Protein AF-A0A1Z5AWU0-F1 (afdb_monomer)

Secondary structure (DSSP, 8-state):
--HHHHEEEEEEEEEEEEETTSPEEEEEEEESS---HHHHHHHHHHHSTTEEEEEEEEEEEEEEEEHHHHHHHHHHHHHHHHHHT-

Radius of gyration: 15.62 Å; Cα contacts (8 Å, |Δi|>4): 122; chains: 1; bounding box: 40×17×44 Å

Foldseek 3Di:
DDLVVWKAKWWWKWWWFAFQVRDIDTDIDIDSDDDDPVRVFVCCPVPDPGTPGTDDIGTDDIDIGTPVVVVVVVVVVVVVVVVVPD

Solvent-accessible surface area (backbone atoms only — not comparable to full-atom values): 5071 Å² total; per-residue (Å²): 137,58,67,73,79,53,34,39,63,28,40,33,27,47,35,29,32,32,28,72,87,71,50,76,48,75,47,79,46,76,36,75,56,96,68,53,72,68,56,50,49,51,48,48,52,74,70,40,86,59,51,66,46,78,76,45,82,40,84,75,42,84,43,78,43,53,51,69,59,55,53,53,59,56,52,56,52,57,55,49,57,61,65,76,75,111

Sequence (86 aa):
MRIEDHWYDGIEYYISFETNSGQTIRRNIIFTKNLTKKEIDRMVVEKFNSVKKVLNIEEVNDVLLPKSTIRMFLLSNQDFRKIVYQ

Structure (mmCIF, N/CA/C/O backbone):
data_AF-A0A1Z5AWU0-F1
#
_entry.id   AF-A0A1Z5AWU0-F1
#
loop_
_atom_site.group_PDB
_atom_site.id
_atom_site.type_symbol
_atom_site.label_atom_id
_atom_site.label_alt_id
_atom_site.label_comp_id
_atom_site.label_asym_id
_atom_site.label_entity_id
_atom_site.label_seq_id
_atom_site.pdbx_PDB_ins_code
_atom_site.Cartn_x
_atom_site.Cartn_y
_atom_site.Cartn_z
_atom_site.occupancy
_atom_site.B_iso_or_equiv
_atom_site.auth_seq_id
_atom_site.auth_comp_id
_atom_site.auth_asym_id
_atom_site.auth_atom_id
_atom_site.pdbx_PDB_model_num
ATOM 1 N N . MET A 1 1 ? 11.250 -5.698 -28.955 1.00 69.81 1 MET A N 1
ATOM 2 C CA . MET A 1 1 ? 10.020 -5.468 -28.174 1.00 69.81 1 MET A CA 1
ATOM 3 C C . MET A 1 1 ? 10.438 -5.367 -26.724 1.00 69.81 1 MET A C 1
ATOM 5 O O . MET A 1 1 ? 11.137 -6.265 -26.266 1.00 69.81 1 MET A O 1
ATOM 9 N N . ARG A 1 2 ? 10.154 -4.242 -26.073 1.00 82.44 2 ARG A N 1
ATOM 10 C CA . ARG A 1 2 ? 10.585 -3.946 -24.703 1.00 82.44 2 ARG A CA 1
ATOM 11 C C . ARG A 1 2 ? 9.483 -4.356 -23.720 1.00 82.44 2 ARG A C 1
ATOM 13 O O . ARG A 1 2 ? 8.307 -4.328 -24.078 1.00 82.44 2 ARG A O 1
ATOM 20 N N . ILE A 1 3 ? 9.839 -4.775 -22.505 1.00 84.56 3 ILE A N 1
ATOM 21 C CA . ILE A 1 3 ? 8.847 -5.162 -21.479 1.00 84.56 3 ILE A CA 1
ATOM 22 C C . ILE A 1 3 ? 7.957 -3.952 -21.161 1.00 84.56 3 ILE A C 1
ATOM 24 O O . ILE A 1 3 ? 6.734 -4.056 -21.094 1.00 84.56 3 ILE A O 1
ATOM 28 N N . GLU A 1 4 ? 8.575 -2.781 -21.122 1.00 87.25 4 GLU A N 1
ATOM 29 C CA . GLU A 1 4 ? 7.995 -1.465 -20.894 1.00 87.25 4 GLU A CA 1
ATOM 30 C C . GLU A 1 4 ? 6.958 -1.073 -21.958 1.00 87.25 4 GLU A C 1
ATOM 32 O O . GLU A 1 4 ? 6.125 -0.199 -21.711 1.00 87.25 4 GLU A O 1
ATO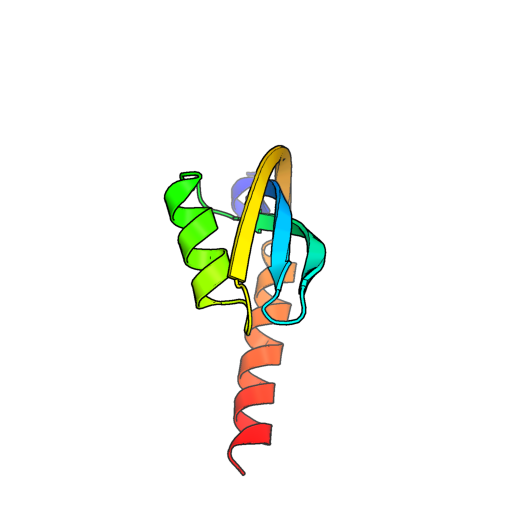M 37 N N . ASP A 1 5 ? 6.943 -1.724 -23.129 1.00 90.31 5 ASP A N 1
ATOM 38 C CA . ASP A 1 5 ? 5.911 -1.505 -24.149 1.00 90.31 5 ASP A CA 1
ATOM 39 C C . ASP A 1 5 ? 4.553 -2.056 -23.669 1.00 90.31 5 ASP A C 1
ATOM 41 O O . ASP A 1 5 ? 3.511 -1.435 -23.903 1.00 90.31 5 ASP A O 1
ATOM 45 N N . HIS A 1 6 ? 4.558 -3.154 -22.903 1.00 90.12 6 HIS A N 1
ATOM 46 C CA . HIS A 1 6 ? 3.364 -3.935 -22.546 1.00 90.12 6 HIS A CA 1
ATOM 47 C C . HIS A 1 6 ? 3.072 -4.031 -21.043 1.00 90.12 6 HIS A C 1
ATOM 49 O O . HIS A 1 6 ? 1.959 -4.419 -20.670 1.00 90.12 6 HIS A O 1
ATOM 55 N N . TRP A 1 7 ? 4.020 -3.640 -20.192 1.00 92.31 7 TRP A N 1
ATOM 56 C CA . TRP A 1 7 ? 3.938 -3.780 -18.739 1.00 92.31 7 TRP A CA 1
ATOM 57 C C . TRP A 1 7 ? 4.237 -2.459 -18.026 1.00 92.31 7 TRP A C 1
ATOM 59 O O . TRP A 1 7 ? 4.914 -1.585 -18.567 1.00 92.31 7 TRP A O 1
ATOM 69 N N . TYR A 1 8 ? 3.676 -2.307 -16.829 1.00 91.50 8 TYR A N 1
ATOM 70 C CA . TYR A 1 8 ? 4.038 -1.279 -15.861 1.00 91.50 8 TYR A CA 1
ATOM 71 C C . TYR A 1 8 ? 4.820 -1.922 -14.725 1.00 91.50 8 TYR A C 1
ATOM 73 O O . TYR A 1 8 ? 4.374 -2.934 -14.182 1.00 91.50 8 TYR A O 1
ATOM 81 N N . ASP A 1 9 ? 5.919 -1.293 -14.329 1.00 92.00 9 ASP A N 1
ATOM 82 C CA . ASP A 1 9 ? 6.565 -1.595 -13.060 1.00 92.00 9 ASP A CA 1
ATOM 83 C C . ASP A 1 9 ? 5.663 -1.164 -11.903 1.00 92.00 9 ASP A C 1
ATOM 85 O O . ASP A 1 9 ? 4.984 -0.128 -11.949 1.00 92.00 9 ASP A O 1
ATOM 89 N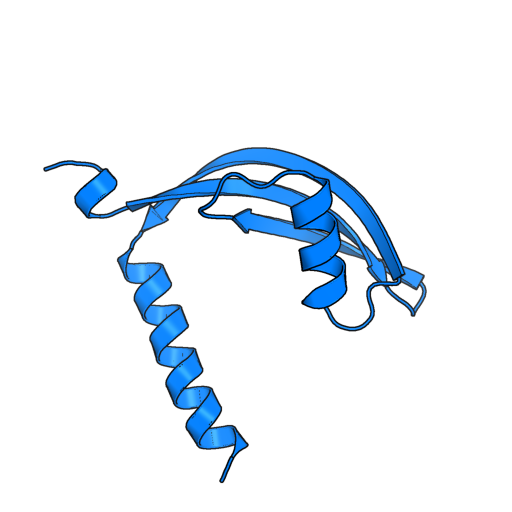 N . GLY A 1 10 ? 5.647 -1.972 -10.857 1.00 92.44 10 GLY A N 1
ATOM 90 C CA . GLY A 1 10 ? 4.973 -1.660 -9.618 1.00 92.44 10 GLY A CA 1
ATOM 91 C C . GLY A 1 10 ? 5.645 -2.336 -8.442 1.00 92.44 10 GLY A C 1
ATOM 92 O O . GLY A 1 10 ? 6.467 -3.232 -8.598 1.00 92.44 10 GLY A O 1
ATOM 93 N N . ILE A 1 11 ? 5.259 -1.891 -7.257 1.00 94.69 11 ILE A N 1
ATOM 94 C CA . ILE A 1 11 ? 5.751 -2.428 -5.999 1.00 94.69 11 ILE A CA 1
ATOM 95 C C . ILE A 1 11 ? 4.543 -2.900 -5.198 1.00 94.69 11 ILE A C 1
ATOM 97 O O . ILE A 1 11 ? 3.563 -2.161 -5.033 1.00 94.69 11 ILE A O 1
ATOM 101 N N . GLU A 1 12 ? 4.589 -4.149 -4.746 1.00 94.88 12 GLU A N 1
ATOM 102 C CA . GLU A 1 12 ? 3.600 -4.729 -3.846 1.00 94.88 12 GLU A CA 1
ATOM 103 C C . GLU A 1 12 ? 3.959 -4.405 -2.395 1.00 94.88 12 GLU A C 1
ATOM 105 O O . GLU A 1 12 ? 5.045 -4.735 -1.915 1.00 94.88 12 GLU A O 1
ATOM 110 N N . TYR A 1 13 ? 3.005 -3.816 -1.677 1.00 96.44 13 TYR A N 1
ATOM 111 C CA . TYR A 1 13 ? 3.112 -3.554 -0.250 1.00 96.44 13 TYR A CA 1
ATOM 112 C C . TYR A 1 13 ? 2.119 -4.399 0.534 1.00 96.44 13 TYR A C 1
ATOM 114 O O . TYR A 1 13 ? 0.922 -4.396 0.240 1.00 96.44 13 TYR A O 1
ATOM 122 N N . TYR A 1 14 ? 2.592 -5.040 1.597 1.00 96.56 14 TYR A N 1
ATOM 123 C CA . TYR A 1 14 ? 1.741 -5.595 2.635 1.00 96.56 14 TYR A CA 1
ATOM 124 C C . TYR A 1 14 ? 1.396 -4.495 3.639 1.00 96.56 14 TYR A C 1
ATOM 126 O O . TYR A 1 14 ? 2.255 -3.959 4.347 1.00 96.56 14 TYR A O 1
ATOM 134 N N . ILE A 1 15 ? 0.116 -4.135 3.686 1.00 97.00 15 ILE A N 1
ATOM 135 C CA . ILE A 1 15 ? -0.383 -3.026 4.493 1.00 97.00 15 ILE A CA 1
ATOM 136 C C . ILE A 1 15 ? -1.410 -3.552 5.485 1.00 97.00 15 ILE A C 1
ATOM 138 O O . ILE A 1 15 ? -2.344 -4.279 5.132 1.00 97.00 15 ILE A O 1
ATOM 142 N N . SER A 1 16 ? -1.260 -3.144 6.743 1.00 96.69 16 SER A N 1
ATOM 143 C CA . SER A 1 16 ? -2.261 -3.399 7.776 1.00 96.69 16 SER A CA 1
ATOM 144 C C . SER A 1 16 ? -2.723 -2.104 8.423 1.00 96.69 16 SER A C 1
ATOM 146 O O . SER A 1 16 ? -1.912 -1.218 8.683 1.00 96.69 16 SER A O 1
ATOM 148 N N . PHE A 1 17 ? -4.024 -1.987 8.675 1.00 96.38 17 PHE A N 1
ATOM 149 C CA . PHE A 1 17 ? -4.636 -0.792 9.248 1.00 9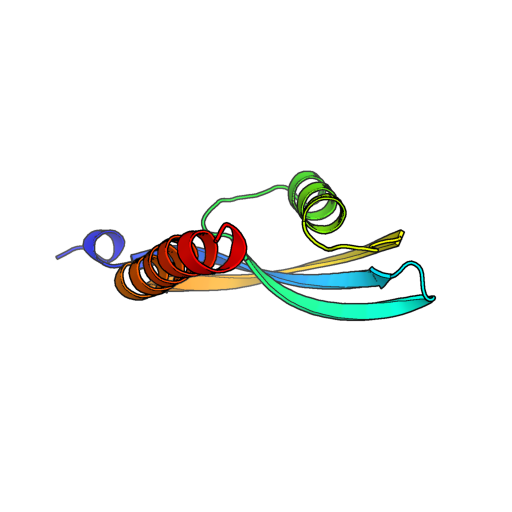6.38 17 PHE A CA 1
ATOM 150 C C . PHE A 1 17 ? -5.814 -1.147 10.159 1.00 96.38 17 PHE A C 1
ATOM 152 O O . PHE A 1 17 ? -6.508 -2.144 9.952 1.00 96.38 17 PHE A O 1
ATOM 159 N N . GLU A 1 18 ? -6.019 -0.335 11.193 1.00 96.38 18 GLU A N 1
ATOM 160 C CA . GLU A 1 18 ? -7.156 -0.429 12.109 1.00 96.38 18 GLU A CA 1
ATOM 161 C C . GLU A 1 18 ? -8.292 0.451 11.584 1.00 96.38 18 GLU A C 1
ATOM 163 O O . GLU A 1 18 ? -8.080 1.604 11.203 1.00 96.38 18 GLU A O 1
ATOM 168 N N . THR A 1 19 ? -9.504 -0.088 11.570 1.00 95.31 19 THR A N 1
ATOM 169 C CA . THR A 1 19 ? -10.722 0.645 11.213 1.00 95.31 19 THR A CA 1
ATOM 170 C C . THR A 1 19 ? -11.333 1.351 12.425 1.00 95.31 19 THR A C 1
ATOM 172 O O . THR A 1 19 ? -11.027 1.032 13.574 1.00 95.31 19 THR A O 1
ATOM 175 N N . ASN A 1 20 ? -12.256 2.284 12.193 1.00 93.50 20 ASN A N 1
ATOM 176 C CA . ASN A 1 20 ? -12.987 2.975 13.261 1.00 93.50 20 ASN A CA 1
ATOM 177 C C . ASN A 1 20 ? -13.840 2.028 14.126 1.00 93.50 20 ASN A C 1
ATOM 179 O O . ASN A 1 20 ? -14.127 2.359 15.272 1.00 93.50 20 ASN A O 1
ATOM 183 N N . SER A 1 21 ? -14.203 0.844 13.621 1.00 94.25 21 SER A N 1
ATOM 184 C CA . SER A 1 21 ? -14.886 -0.204 14.391 1.00 94.25 21 SER A CA 1
ATOM 185 C C . SER A 1 21 ? -13.932 -1.088 15.208 1.00 94.25 21 SER A C 1
ATOM 187 O O . SER A 1 21 ? -14.374 -2.059 15.816 1.00 94.25 21 SER A O 1
ATOM 189 N N . GLY A 1 22 ? -12.626 -0.795 15.208 1.00 92.94 22 GLY A N 1
ATOM 190 C CA . GLY A 1 22 ? -11.603 -1.562 15.927 1.00 92.94 22 GLY A CA 1
ATOM 191 C C . GLY A 1 22 ? -11.149 -2.841 15.216 1.00 92.94 22 GLY A C 1
ATOM 192 O O . GLY A 1 22 ? -10.348 -3.595 15.762 1.00 92.94 22 GLY A O 1
ATOM 193 N N . GLN A 1 23 ? -11.627 -3.106 13.996 1.00 95.00 23 GLN A N 1
ATOM 194 C CA . GLN A 1 23 ? -11.177 -4.254 13.209 1.00 95.00 23 GLN A CA 1
ATOM 195 C C . GLN A 1 23 ? -9.841 -3.947 12.524 1.00 95.00 23 GLN A C 1
ATOM 197 O O . GLN A 1 23 ? -9.706 -2.910 11.872 1.00 95.00 23 GLN A O 1
ATOM 202 N N . THR A 1 24 ? -8.895 -4.885 12.587 1.00 95.88 24 THR A N 1
ATOM 203 C CA . THR A 1 24 ? -7.647 -4.826 11.814 1.00 95.88 24 THR A CA 1
ATOM 204 C C . THR A 1 24 ? -7.812 -5.493 10.453 1.00 95.88 24 THR A C 1
ATOM 206 O O . THR A 1 24 ? -8.061 -6.698 10.368 1.00 95.88 24 THR A O 1
ATOM 209 N N . ILE A 1 25 ? -7.600 -4.727 9.386 1.00 94.50 25 ILE A N 1
ATOM 210 C CA . ILE A 1 25 ? -7.583 -5.203 8.001 1.00 94.50 25 ILE A CA 1
ATOM 211 C C . ILE A 1 25 ? -6.131 -5.340 7.535 1.00 94.50 25 ILE A C 1
ATOM 213 O O . ILE A 1 25 ? -5.273 -4.537 7.892 1.00 94.50 25 ILE A O 1
ATOM 217 N N . ARG A 1 26 ? -5.858 -6.384 6.745 1.00 95.69 26 ARG A N 1
ATOM 218 C CA . ARG A 1 26 ? -4.553 -6.683 6.135 1.00 95.69 26 ARG A CA 1
ATOM 219 C C . ARG A 1 26 ? -4.751 -6.919 4.646 1.00 95.69 26 ARG A C 1
ATOM 221 O O . ARG A 1 26 ? -5.611 -7.729 4.279 1.00 95.69 26 ARG A O 1
ATOM 228 N N . ARG A 1 27 ? -4.022 -6.201 3.797 1.00 94.81 27 ARG A N 1
ATOM 229 C CA . ARG A 1 27 ? -4.143 -6.287 2.337 1.00 94.81 27 ARG A CA 1
ATOM 230 C C . ARG A 1 27 ? -2.792 -6.080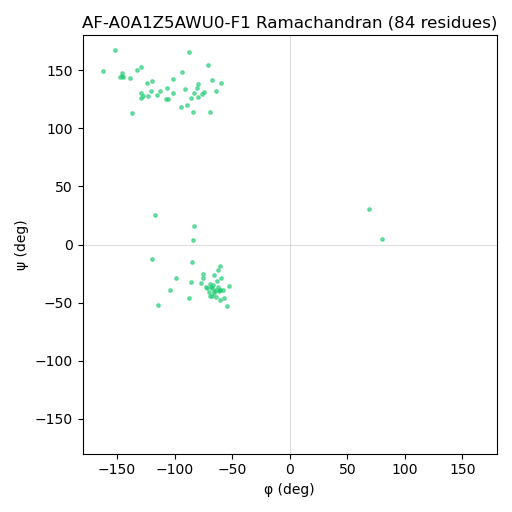 1.670 1.00 94.81 27 ARG A C 1
ATOM 232 O O . ARG A 1 27 ? -2.019 -5.235 2.109 1.00 94.81 27 ARG A O 1
ATOM 239 N N . ASN A 1 28 ? -2.582 -6.796 0.571 1.00 94.94 28 ASN A N 1
ATOM 240 C CA . ASN A 1 28 ? -1.538 -6.463 -0.385 1.00 94.94 28 ASN A CA 1
ATOM 241 C C . ASN A 1 28 ? -2.081 -5.382 -1.322 1.00 94.94 28 ASN A C 1
ATOM 243 O O . ASN A 1 28 ? -3.197 -5.512 -1.834 1.00 94.94 28 ASN A O 1
ATOM 247 N N . ILE A 1 29 ? -1.323 -4.309 -1.514 1.00 93.44 29 ILE A N 1
ATOM 248 C CA . ILE A 1 29 ? -1.680 -3.195 -2.391 1.00 93.44 29 ILE A CA 1
ATOM 249 C C . ILE A 1 29 ? -0.500 -2.931 -3.316 1.00 93.44 29 ILE A C 1
ATOM 251 O O . ILE A 1 29 ? 0.630 -2.800 -2.855 1.00 93.44 29 ILE A O 1
ATOM 255 N N . ILE A 1 30 ? -0.769 -2.845 -4.617 1.00 92.69 30 ILE A N 1
ATOM 256 C CA . ILE A 1 30 ? 0.256 -2.588 -5.628 1.00 92.69 30 ILE A CA 1
ATOM 257 C C . ILE A 1 30 ? 0.189 -1.122 -6.048 1.00 92.69 30 ILE A C 1
ATOM 259 O O . ILE A 1 30 ? -0.880 -0.627 -6.417 1.00 92.69 30 ILE A O 1
ATOM 263 N N . PHE A 1 31 ? 1.337 -0.447 -6.048 1.00 91.06 31 PHE A N 1
ATOM 264 C CA . PHE A 1 31 ? 1.476 0.899 -6.595 1.00 91.06 31 PHE A CA 1
ATOM 265 C C . PHE A 1 31 ? 2.413 0.883 -7.802 1.00 91.06 31 PHE A C 1
ATOM 267 O O . PHE A 1 31 ? 3.536 0.406 -7.716 1.00 91.06 31 PHE A O 1
ATOM 274 N N . THR A 1 32 ? 1.977 1.457 -8.928 1.00 88.06 32 THR A N 1
ATOM 275 C CA . THR A 1 32 ? 2.794 1.610 -10.155 1.00 88.06 32 THR A CA 1
ATOM 276 C C . THR A 1 32 ? 3.710 2.838 -10.115 1.00 88.06 32 THR A C 1
ATOM 278 O O . THR A 1 32 ? 4.114 3.375 -11.145 1.00 88.06 32 THR A O 1
ATOM 281 N N . LYS A 1 33 ? 3.918 3.399 -8.925 1.00 84.44 33 LYS A N 1
ATOM 282 C CA . LYS A 1 33 ? 4.756 4.566 -8.672 1.00 84.44 33 LYS A CA 1
ATOM 283 C C . LYS A 1 33 ? 5.531 4.288 -7.404 1.00 84.44 33 LYS A C 1
ATOM 285 O O . LYS A 1 33 ? 4.973 3.729 -6.464 1.00 84.44 33 LYS A O 1
ATOM 290 N N . ASN A 1 34 ? 6.775 4.740 -7.378 1.00 84.06 34 ASN A N 1
ATOM 291 C CA . ASN A 1 34 ? 7.569 4.712 -6.166 1.00 84.06 34 ASN A CA 1
ATOM 292 C C . ASN A 1 34 ? 6.984 5.730 -5.177 1.00 84.06 34 ASN A C 1
ATOM 294 O O . ASN A 1 34 ? 6.961 6.926 -5.473 1.00 84.06 34 ASN A O 1
ATOM 298 N N . LEU A 1 35 ? 6.446 5.250 -4.056 1.00 90.06 35 LEU A N 1
ATOM 299 C CA . LEU A 1 35 ? 5.800 6.071 -3.035 1.00 90.06 35 LEU A CA 1
ATOM 300 C C . LEU A 1 35 ? 6.531 5.913 -1.709 1.00 90.06 35 LEU A C 1
ATOM 302 O O . LEU A 1 35 ? 6.917 4.819 -1.307 1.00 90.06 35 LEU A O 1
ATOM 306 N N . THR A 1 36 ? 6.664 7.010 -0.978 1.00 94.12 36 THR A N 1
ATOM 307 C CA . THR A 1 36 ? 7.154 6.954 0.397 1.00 94.12 36 THR A CA 1
ATOM 308 C C . THR A 1 36 ? 6.100 6.334 1.316 1.00 94.12 36 THR A C 1
ATOM 310 O O . THR A 1 36 ? 4.894 6.466 1.090 1.00 94.12 36 THR A O 1
ATOM 313 N N . LYS A 1 37 ? 6.529 5.741 2.440 1.00 93.25 37 LYS A N 1
ATOM 314 C CA . LYS A 1 37 ? 5.599 5.217 3.461 1.00 93.25 37 LYS A CA 1
ATOM 315 C C . LYS A 1 37 ? 4.570 6.259 3.918 1.00 93.25 37 LYS A C 1
ATOM 317 O O . LYS A 1 37 ? 3.421 5.909 4.151 1.00 93.25 37 LYS A O 1
ATOM 322 N N . LYS A 1 38 ? 4.957 7.539 3.999 1.00 95.25 38 LYS A N 1
ATOM 323 C CA . LYS A 1 38 ? 4.059 8.644 4.376 1.00 95.25 38 LYS A CA 1
ATOM 324 C C . LYS A 1 38 ? 2.980 8.907 3.322 1.00 95.25 38 LYS A C 1
ATOM 326 O O . LYS A 1 38 ? 1.847 9.229 3.667 1.00 95.25 38 LYS A O 1
ATOM 331 N N . GLU A 1 39 ? 3.318 8.789 2.042 1.00 95.44 39 GLU A N 1
ATOM 332 C CA . GLU A 1 39 ? 2.343 8.940 0.958 1.00 95.44 39 GLU A CA 1
ATOM 333 C C . GLU A 1 39 ? 1.370 7.766 0.918 1.00 95.44 39 GLU A C 1
ATOM 335 O O . GLU A 1 39 ? 0.171 7.991 0.762 1.00 95.44 39 GLU A O 1
ATOM 340 N N . ILE A 1 40 ? 1.871 6.544 1.117 1.00 95.00 40 ILE A N 1
ATOM 341 C CA . ILE A 1 40 ? 1.047 5.336 1.223 1.00 95.00 40 ILE A CA 1
ATOM 342 C C . ILE A 1 40 ? 0.090 5.451 2.413 1.00 95.00 40 ILE A C 1
ATOM 344 O O . ILE A 1 40 ? -1.105 5.227 2.246 1.00 95.00 40 ILE A O 1
ATOM 348 N N . ASP A 1 41 ? 0.586 5.854 3.585 1.00 95.62 41 ASP A N 1
ATOM 349 C CA . ASP A 1 41 ? -0.225 6.067 4.789 1.00 95.62 41 ASP A CA 1
ATOM 350 C C . ASP A 1 41 ? -1.387 7.033 4.522 1.00 95.62 41 ASP A C 1
ATOM 352 O O . ASP A 1 41 ? -2.556 6.674 4.687 1.00 95.62 41 ASP A O 1
ATOM 356 N N . ARG A 1 42 ? -1.070 8.215 3.977 1.00 93.75 42 ARG A N 1
ATOM 357 C CA . ARG A 1 42 ? -2.073 9.212 3.598 1.00 93.75 42 ARG A CA 1
ATOM 358 C C . ARG A 1 42 ? -3.082 8.645 2.600 1.00 93.75 42 ARG A C 1
ATOM 360 O O . ARG A 1 42 ? -4.280 8.830 2.781 1.00 93.75 42 ARG A O 1
ATOM 367 N N . MET A 1 43 ? -2.623 7.946 1.561 1.00 92.88 43 MET A N 1
ATOM 368 C CA . MET A 1 43 ? -3.518 7.344 0.570 1.00 92.88 43 MET A CA 1
ATOM 369 C C . MET A 1 43 ? -4.449 6.306 1.191 1.00 92.88 43 MET A C 1
ATOM 371 O O . MET A 1 43 ? -5.623 6.259 0.831 1.00 92.88 43 MET A O 1
ATOM 375 N N . VAL A 1 44 ? -3.951 5.486 2.118 1.00 92.75 44 VAL A N 1
ATOM 376 C CA . VAL A 1 44 ? -4.771 4.487 2.804 1.00 92.75 44 VAL A CA 1
ATOM 377 C C . VAL A 1 44 ? -5.853 5.177 3.637 1.00 92.75 44 VAL A C 1
ATOM 379 O O . VAL A 1 44 ? -7.021 4.815 3.536 1.00 92.75 44 VAL A O 1
ATOM 382 N N . VAL A 1 45 ? -5.502 6.220 4.389 1.00 91.94 45 VAL A N 1
ATOM 383 C CA . VAL A 1 45 ? -6.470 6.980 5.196 1.00 91.94 45 VAL A CA 1
ATOM 384 C C . VAL A 1 45 ? -7.492 7.728 4.328 1.00 91.94 45 VAL A C 1
ATOM 386 O O . VAL A 1 45 ? -8.674 7.749 4.656 1.00 91.94 45 VAL A O 1
ATOM 389 N N . GLU A 1 46 ? -7.069 8.322 3.209 1.00 89.88 46 GLU A N 1
ATOM 390 C CA . GLU A 1 46 ? -7.944 9.112 2.328 1.00 89.88 46 GLU A CA 1
ATOM 391 C C . GLU A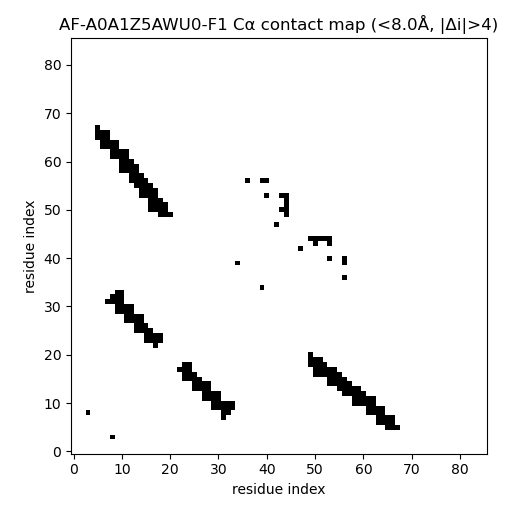 1 46 ? -8.863 8.261 1.441 1.00 89.88 46 GLU A C 1
ATOM 393 O O . GLU A 1 46 ? -9.952 8.707 1.076 1.00 89.88 46 GLU A O 1
ATOM 398 N N . LYS A 1 47 ? -8.410 7.077 1.006 1.00 86.88 47 LYS A N 1
ATOM 399 C CA . LYS A 1 47 ? -9.128 6.258 0.011 1.00 86.88 47 LYS A CA 1
ATOM 400 C C . LYS A 1 47 ? -9.948 5.138 0.619 1.00 86.88 47 LYS A C 1
ATOM 402 O O . LYS A 1 47 ? -10.949 4.747 0.020 1.00 86.88 47 LYS A O 1
ATOM 407 N N . PHE A 1 48 ? -9.542 4.611 1.768 1.00 84.69 48 PHE A N 1
ATOM 408 C CA . PHE A 1 48 ? -10.309 3.585 2.453 1.00 84.69 48 PHE A CA 1
ATOM 409 C C . PHE A 1 48 ? -11.208 4.263 3.482 1.00 84.69 48 PHE A C 1
ATOM 411 O O . PHE A 1 48 ? -10.744 4.914 4.415 1.00 84.69 48 PHE A O 1
ATOM 418 N N . ASN A 1 49 ? -12.521 4.112 3.306 1.00 73.44 49 ASN A N 1
ATOM 419 C CA . ASN A 1 49 ? -13.476 4.629 4.275 1.00 73.44 49 ASN A CA 1
ATOM 420 C C . ASN A 1 49 ? -13.227 3.982 5.645 1.00 73.44 49 ASN A C 1
ATOM 422 O O . ASN A 1 49 ? -13.000 2.776 5.747 1.00 73.44 49 ASN A O 1
ATOM 426 N N . SER A 1 50 ? -13.310 4.796 6.698 1.00 87.00 50 SER A N 1
ATOM 427 C CA . SER A 1 50 ? -13.267 4.343 8.093 1.00 87.00 50 SER A CA 1
ATOM 428 C C . SER A 1 50 ? -11.922 3.784 8.576 1.00 87.00 50 SER A C 1
ATOM 430 O O . SER A 1 50 ? -11.919 2.949 9.480 1.00 87.00 50 SER A O 1
ATOM 432 N N . VAL A 1 51 ? -10.786 4.250 8.045 1.00 94.56 51 VAL A N 1
ATOM 433 C CA . VAL A 1 51 ? -9.463 3.967 8.634 1.00 94.56 51 VAL A CA 1
ATOM 434 C C . VAL A 1 51 ? -9.205 4.882 9.830 1.00 94.56 51 VAL A C 1
ATOM 436 O O . VAL A 1 51 ? -9.277 6.102 9.718 1.00 94.56 51 VAL A O 1
ATOM 439 N N . LYS A 1 52 ? -8.859 4.281 10.969 1.00 94.56 52 LYS A N 1
ATOM 440 C CA . LYS A 1 52 ? -8.453 4.979 12.193 1.00 94.56 52 LYS A CA 1
ATOM 441 C C . LYS A 1 52 ? -6.956 5.271 12.202 1.00 94.56 52 LYS A C 1
ATOM 443 O O . LYS A 1 52 ? -6.544 6.368 12.563 1.00 94.56 52 LYS A O 1
ATOM 448 N N . LYS A 1 53 ? -6.141 4.276 11.839 1.00 95.06 53 LYS A N 1
ATOM 449 C CA . LYS A 1 53 ? -4.683 4.405 11.684 1.00 95.06 53 LYS A CA 1
ATOM 450 C C . LYS A 1 53 ? -4.102 3.260 10.866 1.00 95.06 53 LYS A C 1
ATOM 452 O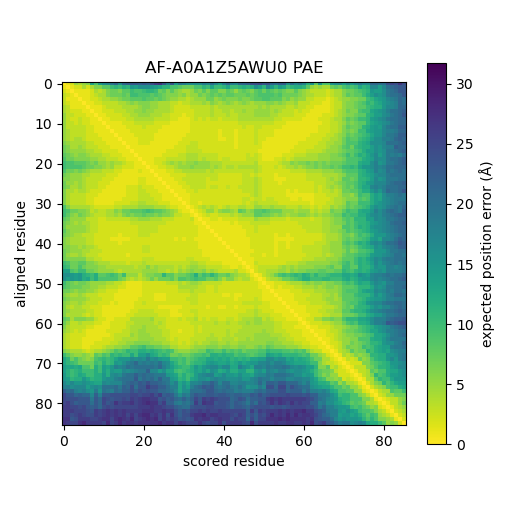 O . LYS A 1 53 ? -4.586 2.128 10.948 1.00 95.06 53 LYS A O 1
ATOM 457 N N . VAL A 1 54 ? -3.023 3.532 10.142 1.00 96.94 54 VAL A N 1
ATOM 458 C CA . VAL A 1 54 ? -2.190 2.483 9.549 1.00 96.94 54 VAL A CA 1
ATOM 459 C C . VAL A 1 54 ? -1.262 1.919 10.623 1.00 96.94 54 VAL A C 1
ATOM 461 O O . VAL A 1 54 ? -0.741 2.646 11.466 1.00 96.94 54 VAL A O 1
ATOM 464 N N . LEU A 1 55 ? -1.113 0.598 10.635 1.00 97.12 55 LEU A N 1
ATOM 465 C CA . LEU A 1 55 ? -0.327 -0.140 11.622 1.00 97.12 55 LEU A CA 1
ATOM 466 C C . LEU A 1 55 ? 1.016 -0.596 11.048 1.00 97.12 55 LEU A C 1
ATOM 468 O O . LEU A 1 55 ? 2.019 -0.562 11.751 1.00 97.12 55 LEU A O 1
ATOM 472 N N . ASN A 1 56 ? 1.030 -1.036 9.786 1.00 97.44 56 ASN A N 1
ATOM 473 C CA . ASN A 1 56 ? 2.238 -1.505 9.109 1.00 97.44 56 ASN A CA 1
ATOM 474 C C . ASN A 1 56 ? 2.190 -1.195 7.612 1.00 97.44 56 ASN A C 1
ATOM 476 O O . ASN A 1 56 ? 1.128 -1.314 6.998 1.00 97.44 56 ASN A O 1
ATOM 480 N N . ILE A 1 57 ? 3.356 -0.865 7.053 1.00 97.44 57 ILE A N 1
ATOM 481 C CA . ILE A 1 57 ? 3.613 -0.739 5.617 1.00 97.44 57 ILE A CA 1
ATOM 482 C C . ILE A 1 57 ? 4.962 -1.403 5.349 1.00 97.44 57 ILE A C 1
ATOM 484 O O . ILE A 1 57 ? 6.012 -0.906 5.787 1.00 97.44 57 ILE A O 1
ATOM 488 N N . GLU A 1 58 ? 4.916 -2.510 4.623 1.00 96.81 58 GLU A N 1
ATOM 489 C CA . GLU A 1 58 ? 6.073 -3.324 4.277 1.00 96.81 58 GLU A CA 1
ATOM 490 C C . GLU A 1 58 ? 6.110 -3.548 2.772 1.00 96.81 58 GLU A C 1
ATOM 492 O O . GLU A 1 58 ? 5.109 -3.938 2.178 1.00 96.81 58 GLU A O 1
ATOM 497 N N . GLU A 1 59 ? 7.251 -3.245 2.166 1.00 95.06 59 GLU A N 1
ATOM 498 C CA . GLU A 1 59 ? 7.525 -3.562 0.770 1.00 95.06 59 GLU A CA 1
ATOM 499 C C . GLU A 1 59 ? 7.847 -5.049 0.663 1.00 95.06 59 GLU A C 1
ATOM 501 O O . GLU A 1 59 ? 8.655 -5.547 1.445 1.00 95.06 59 GLU A O 1
ATOM 506 N N . VAL A 1 60 ? 7.189 -5.754 -0.256 1.00 95.44 60 VAL A N 1
ATOM 507 C CA . VAL A 1 60 ? 7.293 -7.216 -0.345 1.00 95.44 60 VAL A CA 1
ATOM 508 C C . VAL A 1 60 ? 7.971 -7.638 -1.638 1.00 95.44 60 VAL A C 1
ATOM 510 O O . VAL A 1 60 ? 8.923 -8.410 -1.595 1.00 95.44 60 VAL A O 1
ATOM 513 N N . ASN A 1 61 ? 7.480 -7.145 -2.777 1.00 95.62 61 ASN A N 1
ATOM 514 C CA . ASN A 1 61 ? 7.924 -7.593 -4.093 1.00 95.62 61 ASN A CA 1
ATOM 515 C C . ASN A 1 61 ? 7.935 -6.451 -5.111 1.00 95.62 61 ASN A C 1
ATOM 517 O O . ASN A 1 61 ? 6.999 -5.648 -5.161 1.00 95.62 61 ASN A O 1
ATOM 521 N N . ASP A 1 62 ? 8.916 -6.492 -6.009 1.00 94.31 62 ASP A N 1
ATOM 522 C CA . ASP A 1 62 ? 8.822 -5.847 -7.316 1.00 94.31 62 ASP A CA 1
ATOM 523 C C . ASP A 1 62 ? 7.900 -6.675 -8.221 1.00 94.31 62 ASP A C 1
ATOM 525 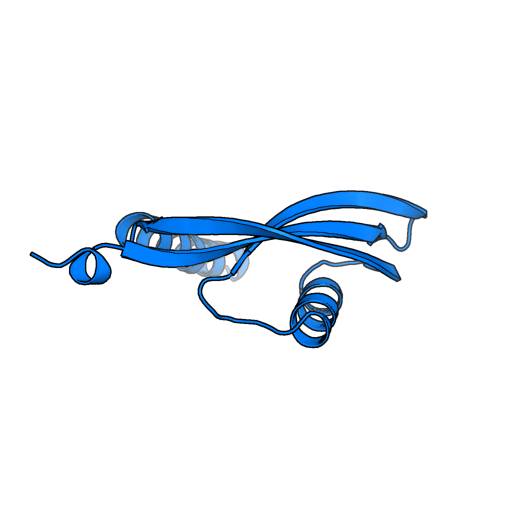O O . ASP A 1 62 ? 8.030 -7.900 -8.320 1.00 94.31 62 ASP A O 1
ATOM 529 N N . VAL A 1 63 ? 6.948 -6.020 -8.884 1.00 93.19 63 VAL A N 1
ATOM 530 C CA . VAL A 1 63 ? 5.937 -6.681 -9.718 1.00 93.19 63 VAL A CA 1
ATOM 531 C C . VAL A 1 63 ? 5.787 -6.009 -11.079 1.00 93.19 63 VAL A C 1
ATOM 533 O O . VAL A 1 63 ? 5.937 -4.798 -11.225 1.00 93.19 63 VAL A O 1
ATOM 536 N N . LEU A 1 64 ? 5.414 -6.803 -12.084 1.00 92.31 64 LEU A N 1
ATOM 537 C CA . LEU A 1 64 ? 5.037 -6.316 -13.410 1.00 92.31 64 LEU A CA 1
ATOM 538 C C . LEU A 1 64 ? 3.527 -6.448 -13.604 1.00 92.31 64 LEU A C 1
ATOM 540 O O . LEU A 1 64 ? 2.959 -7.536 -13.494 1.00 92.31 64 LEU A O 1
ATOM 544 N N . LEU A 1 65 ? 2.871 -5.340 -13.943 1.00 90.31 65 LEU A N 1
ATOM 545 C CA . LEU A 1 65 ? 1.438 -5.287 -14.217 1.00 90.31 65 LEU A CA 1
ATOM 546 C C . LEU A 1 65 ? 1.170 -5.141 -15.722 1.00 90.31 65 LEU A C 1
ATOM 548 O O . LEU A 1 65 ? 1.652 -4.182 -16.329 1.00 90.31 65 LEU A O 1
ATOM 552 N N . PRO A 1 66 ? 0.368 -6.022 -16.350 1.00 90.50 66 PRO A N 1
ATOM 553 C CA . PRO A 1 66 ? 0.046 -5.879 -17.764 1.00 90.50 66 PRO A CA 1
ATOM 554 C C . PRO A 1 66 ? -0.754 -4.595 -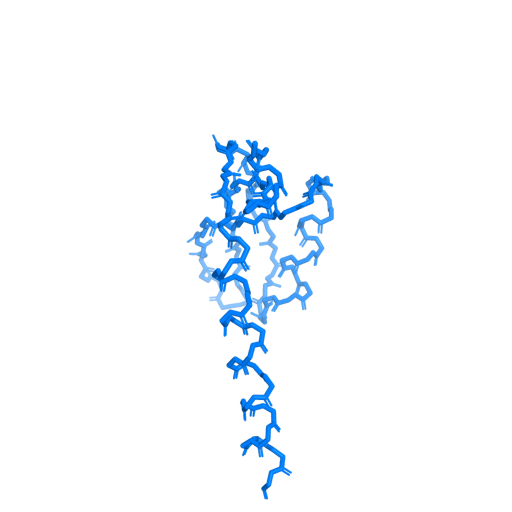18.005 1.00 90.50 66 PRO A C 1
ATOM 556 O O . PRO A 1 66 ? -1.775 -4.351 -17.351 1.00 90.50 66 PRO A O 1
ATOM 559 N N . LYS A 1 67 ? -0.364 -3.799 -19.008 1.00 87.25 67 LYS A N 1
ATOM 560 C CA . LYS A 1 67 ? -1.108 -2.579 -19.381 1.00 87.25 67 LYS A CA 1
ATOM 561 C C . LYS A 1 67 ? -2.556 -2.879 -19.789 1.00 87.25 67 LYS A C 1
ATOM 563 O O . LYS A 1 67 ? -3.447 -2.052 -19.586 1.00 87.25 67 LYS A O 1
ATOM 568 N N . SER A 1 68 ? -2.811 -4.070 -20.333 1.00 84.31 68 SER A N 1
ATOM 569 C CA . SER A 1 68 ? -4.150 -4.544 -20.703 1.00 84.31 68 SER A CA 1
ATOM 570 C C . SER A 1 68 ? -5.094 -4.668 -19.501 1.00 84.31 68 SER A C 1
ATOM 572 O O . SER A 1 68 ? -6.272 -4.332 -19.622 1.00 84.31 68 SER A O 1
ATOM 574 N N . THR A 1 69 ? -4.587 -5.074 -18.334 1.00 72.69 69 THR A N 1
ATOM 575 C CA . THR A 1 69 ? -5.382 -5.248 -17.110 1.00 72.69 69 THR A CA 1
ATOM 576 C C . THR A 1 69 ? -5.893 -3.910 -16.579 1.00 72.69 69 THR A C 1
ATOM 578 O O . THR A 1 69 ? -7.073 -3.775 -16.263 1.00 72.69 69 THR A O 1
ATOM 581 N N . ILE A 1 70 ? -5.042 -2.878 -16.552 1.00 66.44 70 ILE A N 1
ATOM 582 C CA . ILE A 1 70 ? -5.429 -1.537 -16.076 1.00 66.44 70 ILE A CA 1
ATOM 583 C C . ILE A 1 70 ? -6.503 -0.920 -16.976 1.00 66.44 70 ILE A C 1
ATOM 585 O O . ILE A 1 70 ? -7.456 -0.312 -16.486 1.00 66.44 70 ILE A O 1
ATOM 589 N N . ARG A 1 71 ? -6.399 -1.126 -18.295 1.00 58.94 71 ARG A N 1
ATOM 590 C CA . ARG A 1 71 ? -7.411 -0.659 -19.250 1.00 58.94 71 ARG A CA 1
ATOM 591 C C . ARG A 1 71 ? -8.795 -1.233 -18.933 1.00 58.94 71 ARG A C 1
ATOM 593 O O . ARG A 1 71 ? -9.774 -0.501 -19.012 1.00 58.94 71 ARG A O 1
ATOM 600 N N . MET A 1 72 ? -8.877 -2.498 -18.523 1.00 58.91 72 MET A N 1
ATOM 601 C CA . MET A 1 72 ? -10.145 -3.137 -18.157 1.00 58.91 72 MET A CA 1
ATOM 602 C C . MET A 1 72 ? -10.774 -2.515 -16.897 1.00 58.91 72 MET A C 1
ATOM 604 O O . MET A 1 72 ? -11.971 -2.234 -16.893 1.00 58.91 72 MET A O 1
ATOM 608 N N . PHE A 1 73 ? -9.971 -2.215 -15.869 1.00 59.06 73 PHE A N 1
ATOM 609 C CA . PHE A 1 73 ? -10.439 -1.539 -14.648 1.00 59.06 73 PHE A CA 1
ATOM 610 C C . PHE A 1 73 ? -10.886 -0.089 -14.879 1.00 59.06 73 PHE A C 1
ATOM 612 O O . PHE A 1 73 ? -11.807 0.395 -14.221 1.00 59.06 73 PHE A O 1
ATOM 619 N N . LEU A 1 74 ? -10.235 0.637 -15.791 1.00 56.66 74 LEU A N 1
ATOM 620 C CA . LEU A 1 74 ? -10.629 2.010 -16.117 1.00 56.66 74 LEU A CA 1
ATOM 621 C C . LEU A 1 74 ? -11.944 2.056 -16.904 1.00 56.66 74 LEU A C 1
ATOM 623 O O . LEU A 1 74 ? -12.766 2.937 -16.659 1.00 56.66 74 LEU A O 1
ATOM 627 N N . LEU A 1 75 ? -12.158 1.096 -17.807 1.00 54.69 75 LEU A N 1
ATOM 628 C CA . LEU A 1 75 ? -13.389 0.996 -18.592 1.00 54.69 75 LEU A CA 1
ATOM 629 C C . LEU A 1 75 ? -14.590 0.605 -17.716 1.00 54.69 75 LEU A C 1
ATOM 631 O O . LEU A 1 75 ? -15.618 1.273 -17.779 1.00 54.69 75 LEU A O 1
ATOM 635 N N . SER A 1 76 ? -14.442 -0.372 -16.814 1.00 56.12 76 SER A N 1
ATOM 636 C CA . SER A 1 76 ? -15.537 -0.771 -15.915 1.00 56.12 76 SER A CA 1
ATOM 637 C C . SER A 1 76 ? -15.981 0.350 -14.963 1.00 56.12 76 SER A C 1
ATOM 639 O O . SER A 1 76 ? -17.164 0.462 -14.645 1.00 56.12 76 SER A O 1
ATOM 641 N N . ASN A 1 77 ? -15.068 1.235 -14.548 1.00 53.06 77 ASN A N 1
ATOM 642 C CA . ASN A 1 77 ? -15.399 2.379 -13.692 1.00 53.06 77 ASN A CA 1
ATOM 643 C C . ASN A 1 77 ? -16.113 3.528 -14.428 1.00 53.06 77 ASN A C 1
ATOM 645 O O . ASN A 1 77 ? -16.889 4.257 -13.804 1.00 53.06 77 ASN A O 1
ATOM 649 N N . GLN A 1 78 ? -15.881 3.713 -15.733 1.00 51.38 78 GLN A N 1
ATOM 650 C CA . GLN A 1 78 ? -16.648 4.684 -16.526 1.00 51.38 78 GLN A CA 1
ATOM 651 C C . GLN A 1 78 ? -18.104 4.240 -16.700 1.00 51.38 78 GLN A C 1
ATOM 653 O O . GLN A 1 78 ? -19.006 5.076 -16.621 1.00 51.38 78 GLN A O 1
ATOM 658 N N . ASP A 1 79 ? -18.336 2.937 -16.853 1.00 47.94 79 ASP A N 1
ATOM 659 C CA . ASP A 1 79 ? -19.686 2.379 -16.936 1.00 47.94 79 ASP A CA 1
ATOM 660 C C . ASP A 1 79 ? -20.400 2.395 -15.572 1.00 47.94 79 ASP A C 1
ATOM 662 O O . ASP A 1 79 ? -21.572 2.761 -15.501 1.00 47.94 79 ASP A O 1
ATOM 666 N N . PHE A 1 80 ? -19.690 2.155 -14.460 1.00 43.78 80 PHE A N 1
ATOM 667 C CA . PHE A 1 80 ? -20.252 2.308 -13.107 1.00 43.78 80 PHE A CA 1
ATOM 668 C C . PHE A 1 80 ? -20.720 3.740 -12.804 1.00 43.78 80 PHE A C 1
ATOM 670 O O . PHE A 1 80 ? -21.780 3.930 -12.208 1.00 43.78 80 PHE A O 1
ATOM 677 N N . ARG A 1 81 ? -19.981 4.769 -13.248 1.00 38.12 81 ARG A N 1
ATOM 678 C CA . ARG A 1 81 ? -20.417 6.170 -13.088 1.00 38.12 81 ARG A CA 1
ATOM 679 C C . ARG A 1 81 ? -21.675 6.501 -13.893 1.00 38.12 81 ARG A C 1
ATOM 681 O O . ARG A 1 81 ? -22.410 7.391 -13.487 1.00 38.12 81 ARG A O 1
ATOM 688 N N . LYS A 1 82 ? -21.957 5.806 -14.997 1.00 44.75 82 LYS A N 1
ATOM 689 C CA . LYS A 1 82 ? -23.212 5.998 -15.744 1.00 44.75 82 LYS A CA 1
ATOM 690 C C . LYS A 1 82 ? -24.423 5.367 -15.054 1.00 44.75 82 LYS A C 1
ATOM 692 O O . LYS A 1 82 ? -25.528 5.836 -15.279 1.00 44.75 82 LYS A O 1
ATOM 697 N N . ILE A 1 83 ? -24.219 4.343 -14.224 1.00 46.41 83 ILE A N 1
ATOM 698 C CA . ILE A 1 83 ? -25.293 3.623 -13.520 1.00 46.41 83 ILE A CA 1
ATOM 699 C C . ILE A 1 83 ? -25.670 4.309 -12.197 1.00 46.41 83 ILE A C 1
ATOM 701 O O . ILE A 1 83 ? -26.823 4.267 -11.796 1.00 46.41 83 ILE A O 1
ATOM 705 N N . VAL A 1 84 ? -24.719 4.954 -11.514 1.00 41.19 84 VAL A N 1
ATOM 706 C CA . VAL A 1 84 ? -24.946 5.558 -10.181 1.00 41.19 84 VAL A CA 1
ATOM 707 C C . VAL A 1 84 ? -25.544 6.976 -10.244 1.00 41.19 84 VAL A C 1
ATOM 709 O O . VAL A 1 84 ? -26.045 7.473 -9.241 1.00 41.19 84 VAL A O 1
ATOM 712 N N . TYR A 1 85 ? -25.508 7.632 -11.406 1.00 46.28 85 TYR A N 1
ATOM 713 C CA . TYR A 1 85 ? -26.033 8.992 -11.606 1.00 46.28 85 TYR A CA 1
ATOM 714 C C . TYR A 1 85 ? -27.205 9.055 -12.608 1.00 46.28 85 TYR A C 1
ATOM 716 O O . TYR A 1 85 ? -27.421 10.096 -13.232 1.00 46.28 85 TYR A O 1
ATOM 724 N N . GLN A 1 86 ? -27.943 7.953 -12.767 1.00 40.00 86 GLN A N 1
ATOM 725 C CA . GLN A 1 86 ? -29.301 7.927 -13.332 1.00 40.00 86 GLN A CA 1
ATOM 726 C C . GLN A 1 86 ? -30.299 7.673 -12.205 1.00 40.00 86 GLN A C 1
ATOM 728 O O . GLN A 1 86 ? -31.397 8.265 -12.272 1.00 40.00 86 GLN A O 1
#

Nearest PDB structures (fol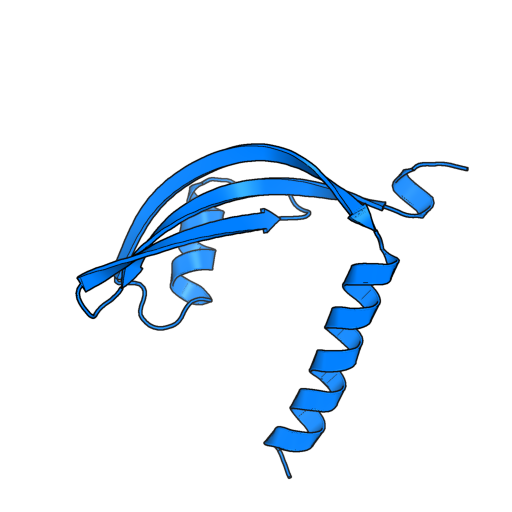dseek):
  7z4d-assembly1_B  TM=3.600E-01  e=7.294E+00  Streptococcus pyogenes
  7z4d-assembly2_E  TM=3.629E-01  e=8.180E+00  Streptococcus pyogenes

Organism: Carnobacterium maltaromaticum (NCBI:txid2751)

pLDDT: mean 83.71, std 17.44, range [38.12, 97.44]

Mean predicted aligned error: 7.85 Å